Protein AF-A0A3D2Z586-F1 (afdb_monomer)

pLDDT: mean 72.28, std 17.11, range [37.91, 91.19]

Solvent-accessible surface area (backbone atoms only — not comparable to full-atom values): 7745 Å² total; per-residue (Å²): 138,83,87,84,84,78,67,62,71,61,54,62,59,54,67,67,61,68,73,44,96,87,35,101,68,76,70,91,69,90,75,89,80,67,79,43,78,39,38,32,12,37,33,90,89,27,78,46,65,44,64,88,93,50,53,55,66,38,28,41,36,36,36,52,99,88,49,34,36,38,39,62,40,93,93,53,76,69,49,48,82,87,60,92,58,86,67,33,73,48,36,32,52,81,40,96,89,41,43,40,46,37,32,46,92,90,49,64,51,64,49,75,66,72,93,80,75,85,83,79,132

Mean predicted aligned error: 12.38 Å

Nearest PDB structures (foldseek):
  4d9v-assembly1_A  TM=7.344E-01  e=1.666E-03  Yersinia pseudotuberculosis
  2g1l-assembly1_A  TM=6.270E-01  e=1.117E-02  Homo sapiens
  2kkl-assembly1_A  TM=6.403E-01  e=5.005E-02  Mycobacterium tuberculosis variant bovis
  5w7x-assembly2_A  TM=5.881E-01  e=2.824E-01  Homo sapiens
  5e50-assembly2_B  TM=5.680E-01  e=7.104E-01  Homo sapiens

Sequence (121 aa):
MPPPNRTLAWQAKRNRSLSDPEGWLALAGLFPLPAGEHVLGSAVDCDIRFPAGTPERLGSLTAAAEALHFVPIAGVHVEVEDSSGMPILLRSDAADDGPTRLRVGSLFWWVIEAVGHRPGS

Secondary structure (DSSP, 8-state):
-PPP-SSHHHHHHHTTSS--TTSS----------SEEEEEESSTT-SEEPPBTB-S--EEEEE-SS-EEEEEPTT---EESS--SSSEEEPBTTSTT----EEETTEEE-B---S------

Structure (mmCIF, N/CA/C/O backbone):
data_AF-A0A3D2Z586-F1
#
_entry.id   AF-A0A3D2Z586-F1
#
loop_
_atom_site.group_PDB
_atom_site.id
_atom_site.type_symbol
_atom_site.label_atom_id
_atom_site.label_alt_id
_atom_site.label_comp_id
_atom_site.label_asym_id
_atom_site.label_entity_id
_atom_site.label_seq_id
_atom_site.pdbx_PDB_ins_code
_atom_site.Cartn_x
_atom_site.Cartn_y
_atom_site.Cartn_z
_atom_site.occupancy
_atom_site.B_iso_or_equiv
_atom_site.auth_seq_id
_atom_site.auth_comp_id
_atom_site.auth_asym_id
_atom_site.auth_atom_id
_atom_site.pdbx_PDB_model_num
ATOM 1 N N . MET A 1 1 ? 33.669 -10.688 43.103 1.00 47.34 1 MET A N 1
ATOM 2 C CA . MET A 1 1 ? 32.887 -9.472 42.797 1.00 47.34 1 MET A CA 1
ATOM 3 C C . MET A 1 1 ? 33.128 -9.103 41.332 1.00 47.34 1 MET A C 1
ATOM 5 O O . MET A 1 1 ? 34.247 -8.705 41.032 1.00 47.34 1 MET A O 1
ATOM 9 N N . PRO A 1 2 ? 32.182 -9.307 40.400 1.00 48.12 2 PRO A N 1
ATOM 10 C CA . PRO A 1 2 ? 32.268 -8.720 39.060 1.00 48.12 2 PRO A CA 1
ATOM 11 C C . PRO A 1 2 ? 31.694 -7.278 39.049 1.00 48.12 2 PRO A C 1
ATOM 13 O O . PRO A 1 2 ? 30.836 -6.977 39.881 1.00 48.12 2 PRO A O 1
ATOM 16 N N . PRO A 1 3 ? 32.180 -6.370 38.173 1.00 50.00 3 PRO A N 1
ATOM 17 C CA . PRO A 1 3 ? 31.852 -4.936 38.197 1.00 50.00 3 PRO A CA 1
ATOM 18 C C . PRO A 1 3 ? 30.493 -4.600 37.536 1.00 50.00 3 PRO A C 1
ATOM 20 O O . PRO A 1 3 ? 29.996 -5.392 36.732 1.00 50.00 3 PRO A O 1
ATOM 23 N N . PRO A 1 4 ? 29.888 -3.426 37.837 1.00 54.09 4 PRO A N 1
ATOM 24 C CA . PRO A 1 4 ? 28.499 -3.119 37.496 1.00 54.09 4 PRO A CA 1
ATOM 25 C C . PRO A 1 4 ? 28.312 -2.373 36.155 1.00 54.09 4 PRO A C 1
ATOM 27 O O . PRO A 1 4 ? 29.088 -1.500 35.778 1.00 54.09 4 PRO A O 1
ATOM 30 N N . ASN A 1 5 ? 27.185 -2.669 35.498 1.00 56.94 5 ASN A N 1
ATOM 31 C CA . ASN A 1 5 ? 26.310 -1.712 34.800 1.00 56.94 5 ASN A CA 1
ATOM 32 C C . ASN A 1 5 ? 26.831 -0.924 33.575 1.00 56.94 5 ASN A C 1
ATOM 34 O O . ASN A 1 5 ? 26.700 0.297 33.528 1.00 56.94 5 ASN A O 1
ATOM 38 N N . ARG A 1 6 ? 27.269 -1.598 32.498 1.00 51.12 6 ARG A N 1
ATOM 39 C CA . ARG A 1 6 ? 27.348 -0.974 31.148 1.00 51.12 6 ARG A CA 1
ATOM 40 C C . ARG A 1 6 ? 26.053 -1.068 30.327 1.00 51.12 6 ARG A C 1
ATOM 42 O O . ARG A 1 6 ? 25.923 -0.405 29.303 1.00 51.12 6 ARG A O 1
ATOM 49 N N . THR A 1 7 ? 25.089 -1.872 30.765 1.00 54.56 7 THR A N 1
ATOM 50 C CA . THR A 1 7 ? 23.995 -2.334 29.894 1.00 54.56 7 THR A CA 1
ATOM 51 C C . THR A 1 7 ? 22.806 -1.366 29.801 1.00 54.56 7 THR A C 1
ATOM 53 O O . THR A 1 7 ? 22.080 -1.387 28.812 1.00 54.56 7 THR A O 1
ATOM 56 N N . LEU A 1 8 ? 22.613 -0.470 30.776 1.00 54.16 8 LEU A N 1
ATOM 57 C CA . LEU A 1 8 ? 21.392 0.352 30.856 1.00 54.16 8 LEU A CA 1
ATOM 58 C C . LEU A 1 8 ? 21.423 1.613 29.972 1.00 54.16 8 LEU A C 1
ATOM 60 O O . LEU A 1 8 ? 20.396 2.007 29.423 1.00 54.16 8 LEU A O 1
ATOM 64 N N . ALA A 1 9 ? 22.593 2.226 29.760 1.00 49.88 9 ALA A N 1
ATOM 65 C CA . ALA A 1 9 ? 22.698 3.451 28.956 1.00 49.88 9 ALA A CA 1
ATOM 66 C C . ALA A 1 9 ? 22.435 3.215 27.454 1.00 49.88 9 ALA A C 1
ATOM 68 O O . ALA A 1 9 ? 21.964 4.107 26.748 1.00 49.88 9 ALA A O 1
ATOM 69 N N . TRP A 1 10 ? 22.693 2.001 26.961 1.00 50.84 10 TRP A N 1
ATOM 70 C CA . TRP A 1 10 ? 22.415 1.626 25.574 1.00 50.84 10 TRP A CA 1
ATOM 71 C C . TRP A 1 10 ? 20.929 1.313 25.333 1.00 50.84 10 TRP A C 1
ATOM 73 O O . TRP A 1 10 ? 20.399 1.622 24.266 1.00 50.84 10 TRP A O 1
ATOM 83 N N . GLN A 1 11 ? 20.229 0.788 26.346 1.00 49.25 11 GLN A N 1
ATOM 84 C CA . GLN A 1 11 ? 18.787 0.527 26.271 1.00 49.25 11 GLN A CA 1
ATOM 85 C C . GLN A 1 11 ? 17.971 1.829 26.218 1.00 49.25 11 GLN A C 1
ATOM 87 O O . GLN A 1 11 ? 17.055 1.947 25.406 1.00 49.25 11 GLN A O 1
ATOM 92 N N . ALA A 1 12 ? 18.347 2.849 26.999 1.00 49.88 12 ALA A N 1
ATOM 93 C CA . ALA A 1 12 ? 17.632 4.128 27.020 1.00 49.88 12 ALA A CA 1
ATOM 94 C C . ALA A 1 12 ? 17.760 4.932 25.709 1.00 49.88 12 ALA A C 1
ATOM 96 O O . ALA A 1 12 ? 16.838 5.655 25.336 1.00 49.88 12 ALA A O 1
ATOM 97 N N . LYS A 1 13 ? 18.877 4.795 24.977 1.00 47.66 13 LYS A N 1
ATOM 98 C CA . LYS A 1 13 ? 19.101 5.532 23.721 1.00 47.66 13 LYS A CA 1
ATOM 99 C C . LYS A 1 13 ? 18.370 4.909 22.525 1.00 47.66 13 LYS A C 1
ATOM 101 O O . LYS A 1 13 ? 17.949 5.641 21.636 1.00 47.66 13 LYS A O 1
ATOM 106 N N . ARG A 1 14 ? 18.156 3.587 22.523 1.00 50.53 14 ARG A N 1
ATOM 107 C CA . ARG A 1 14 ? 17.342 2.919 21.492 1.00 50.53 14 ARG A CA 1
ATOM 108 C C . ARG A 1 14 ? 15.869 3.314 21.565 1.00 50.53 14 ARG A C 1
ATOM 110 O O . ARG A 1 14 ? 15.280 3.588 20.528 1.00 50.53 14 ARG A O 1
ATOM 117 N N . ASN A 1 15 ? 15.306 3.427 22.768 1.00 43.47 15 ASN A N 1
ATOM 118 C CA . ASN A 1 15 ? 13.877 3.719 22.942 1.00 43.47 15 ASN A CA 1
ATOM 119 C C . ASN A 1 15 ? 13.432 5.107 22.458 1.00 43.47 15 ASN A C 1
ATOM 121 O O . ASN A 1 15 ? 12.237 5.319 22.307 1.00 43.47 15 ASN A O 1
ATOM 125 N N . ARG A 1 16 ? 14.351 6.045 22.188 1.00 40.53 16 ARG A N 1
ATOM 126 C CA . ARG A 1 16 ? 13.992 7.390 21.701 1.00 40.53 16 ARG A CA 1
ATOM 127 C C . ARG A 1 16 ? 14.024 7.536 20.176 1.00 40.53 16 ARG A C 1
ATOM 129 O O . ARG A 1 16 ? 13.464 8.493 19.666 1.00 40.53 16 ARG A O 1
ATOM 136 N N . SER A 1 17 ? 14.629 6.590 19.454 1.00 41.81 17 SER A N 1
ATOM 137 C CA . SER A 1 17 ? 14.634 6.576 17.978 1.00 41.81 17 SER A CA 1
ATOM 138 C C . SER A 1 17 ? 13.448 5.803 17.379 1.00 41.81 17 SER A C 1
ATOM 140 O O . SER A 1 17 ? 13.307 5.735 16.167 1.00 41.81 17 SER A O 1
ATOM 142 N N . LEU A 1 18 ? 12.627 5.199 18.244 1.00 46.00 18 LEU A N 1
ATOM 143 C CA . LEU A 1 18 ? 11.482 4.334 17.938 1.00 46.00 18 LEU A CA 1
ATOM 144 C C . LEU A 1 18 ? 10.151 5.098 17.799 1.00 46.00 18 LEU A C 1
ATOM 146 O O . LEU A 1 18 ? 9.118 4.481 17.568 1.00 46.00 18 LEU A O 1
ATOM 150 N N . SER A 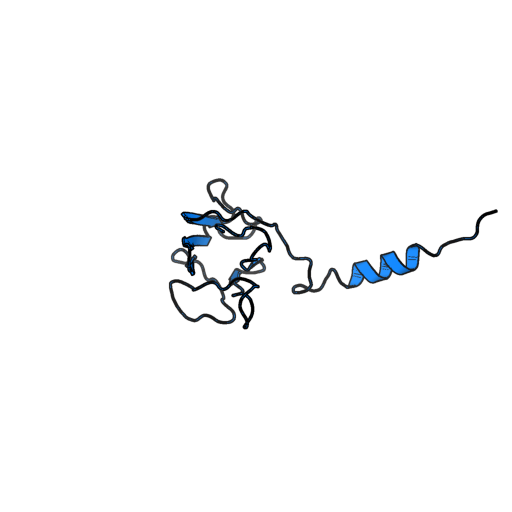1 19 ? 10.157 6.416 18.007 1.00 43.09 19 SER A N 1
ATOM 151 C CA . SER A 1 19 ? 8.952 7.261 18.005 1.00 43.09 19 SER A CA 1
ATOM 152 C C . SER A 1 19 ? 8.930 8.260 16.855 1.00 43.09 19 SER A C 1
ATOM 154 O O . SER A 1 19 ? 8.130 9.190 16.883 1.00 43.09 19 SER A O 1
ATOM 156 N N . ASP A 1 20 ? 9.813 8.087 15.874 1.00 42.09 20 ASP A N 1
ATOM 157 C CA . ASP A 1 20 ? 9.736 8.846 14.639 1.00 42.09 20 ASP A CA 1
ATOM 158 C C . ASP A 1 20 ? 8.680 8.167 13.751 1.00 42.09 20 ASP A C 1
ATOM 160 O O . ASP A 1 20 ? 8.871 7.001 13.389 1.00 42.09 20 ASP A O 1
ATOM 164 N N . PRO A 1 21 ? 7.545 8.820 13.442 1.00 46.06 21 PRO A N 1
ATOM 165 C CA . PRO A 1 21 ? 6.513 8.246 12.582 1.00 46.06 21 PRO A CA 1
ATOM 166 C C . PRO A 1 21 ? 7.014 7.954 11.158 1.00 46.06 21 PRO A C 1
ATOM 168 O O . PRO A 1 21 ? 6.294 7.310 10.413 1.00 46.06 21 PRO A O 1
ATOM 171 N N . GLU A 1 22 ? 8.242 8.347 10.801 1.00 46.78 22 GLU A N 1
ATOM 172 C CA . GLU A 1 22 ? 8.931 7.991 9.550 1.00 46.78 22 GLU A CA 1
ATOM 173 C C . GLU A 1 22 ? 10.255 7.213 9.758 1.00 46.78 22 GLU A C 1
ATOM 175 O O . GLU A 1 22 ? 11.005 6.984 8.811 1.00 46.78 22 GLU A O 1
ATOM 180 N N . GLY A 1 23 ? 10.587 6.770 10.978 1.00 41.66 23 GLY A N 1
ATOM 181 C CA . GLY A 1 23 ? 11.871 6.112 11.269 1.00 41.66 23 GLY A CA 1
ATOM 182 C C . GLY A 1 23 ? 11.770 4.595 11.439 1.00 41.66 23 GLY A C 1
ATOM 183 O O 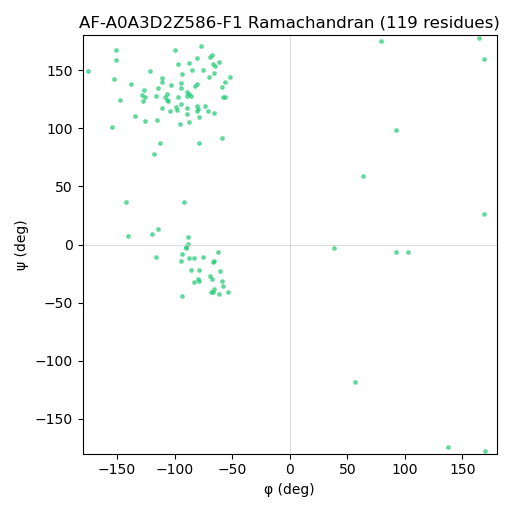. GLY A 1 23 ? 11.175 4.159 12.412 1.00 41.66 23 GLY A O 1
ATOM 184 N N . TRP A 1 24 ? 12.387 3.811 10.536 1.00 45.38 24 TRP A N 1
ATOM 185 C CA . TRP A 1 24 ? 12.756 2.361 10.542 1.00 45.38 24 TRP A CA 1
ATOM 186 C C . TRP A 1 24 ? 11.811 1.293 11.164 1.00 45.38 24 TRP A C 1
ATOM 188 O O . TRP A 1 24 ? 12.122 0.107 11.103 1.00 45.38 24 TRP A O 1
ATOM 198 N N . LEU A 1 25 ? 10.677 1.656 11.768 1.00 43.16 25 LEU A N 1
ATOM 199 C CA . LEU A 1 25 ? 9.940 0.829 12.733 1.00 43.16 25 LEU A CA 1
ATOM 200 C C . LEU A 1 25 ? 8.419 0.870 12.603 1.00 43.16 25 LEU A C 1
ATOM 202 O O . LEU A 1 25 ? 7.725 0.234 13.390 1.00 43.16 25 LEU A O 1
ATOM 206 N N . ALA A 1 26 ? 7.896 1.507 11.564 1.00 48.03 26 ALA A N 1
ATOM 207 C CA . ALA A 1 26 ? 6.507 1.320 11.159 1.00 48.03 26 ALA A CA 1
ATOM 208 C C . ALA A 1 26 ? 6.372 0.207 10.105 1.00 48.03 26 ALA A C 1
ATOM 210 O O . ALA A 1 26 ? 5.574 0.295 9.178 1.00 48.03 26 ALA A O 1
ATOM 211 N N . LEU A 1 27 ? 7.172 -0.855 10.221 1.00 52.94 27 LEU A N 1
ATOM 212 C CA . LEU A 1 27 ? 6.975 -2.059 9.425 1.00 52.94 27 LEU A CA 1
ATOM 213 C C . LEU A 1 27 ? 5.823 -2.848 10.065 1.00 52.94 27 LEU A C 1
ATOM 215 O O . LEU A 1 27 ? 6.044 -3.688 10.934 1.00 52.94 27 LEU A O 1
ATOM 219 N N . ALA A 1 28 ? 4.581 -2.548 9.674 1.00 53.00 28 ALA A N 1
ATOM 220 C CA . ALA A 1 28 ? 3.408 -3.288 10.153 1.00 53.00 28 ALA A CA 1
ATOM 221 C C . ALA A 1 28 ? 3.473 -4.788 9.780 1.00 53.00 28 ALA A C 1
ATOM 223 O O . ALA A 1 28 ? 2.873 -5.623 10.453 1.00 53.00 28 ALA A O 1
ATOM 224 N N . GLY A 1 29 ? 4.243 -5.129 8.741 1.00 56.94 29 GLY A N 1
ATOM 225 C CA . GLY A 1 29 ? 4.576 -6.491 8.335 1.00 56.94 29 GLY A CA 1
ATOM 226 C C . GLY A 1 29 ? 5.246 -6.516 6.960 1.00 56.94 29 GLY A C 1
ATOM 227 O O . GLY A 1 29 ? 5.115 -5.568 6.189 1.00 56.94 29 GLY A O 1
ATOM 228 N N . LEU A 1 30 ? 5.963 -7.600 6.653 1.00 67.94 30 LEU A N 1
ATOM 229 C CA . LEU A 1 30 ? 6.366 -7.944 5.286 1.00 67.94 30 LEU A CA 1
ATOM 230 C C . LEU A 1 30 ? 5.387 -8.991 4.772 1.00 67.94 30 LEU A C 1
ATOM 232 O O . LEU A 1 30 ? 5.289 -10.078 5.342 1.00 67.94 30 LEU A O 1
ATOM 236 N N . PHE A 1 31 ? 4.670 -8.658 3.707 1.00 67.62 31 PHE A N 1
ATOM 237 C CA . PHE A 1 31 ? 3.723 -9.564 3.074 1.00 67.62 31 PHE A CA 1
ATOM 238 C C . PHE A 1 31 ? 4.336 -10.067 1.766 1.00 67.62 31 PHE A C 1
ATOM 240 O O . PHE A 1 31 ? 4.716 -9.240 0.934 1.00 67.62 31 PHE A O 1
ATOM 247 N N . PRO A 1 32 ? 4.478 -11.392 1.573 1.00 70.06 32 PRO A N 1
ATOM 248 C CA . PRO A 1 32 ? 4.889 -11.936 0.289 1.00 70.06 32 PRO A CA 1
ATOM 249 C C . PRO A 1 32 ? 3.897 -11.490 -0.784 1.00 70.06 32 PRO A C 1
ATOM 251 O O . PRO A 1 32 ? 2.696 -11.702 -0.633 1.00 70.06 32 PRO A O 1
ATOM 254 N N . LEU A 1 33 ? 4.404 -10.889 -1.856 1.00 76.69 33 LEU A N 1
ATOM 255 C CA . LEU A 1 33 ? 3.592 -10.392 -2.959 1.00 76.69 33 LEU A CA 1
ATOM 256 C C . LEU A 1 33 ? 3.879 -11.230 -4.212 1.00 76.69 33 LEU A C 1
ATOM 258 O O . LEU A 1 33 ? 4.792 -10.897 -4.970 1.00 76.69 33 LEU A O 1
ATOM 262 N N . PRO A 1 34 ? 3.178 -12.360 -4.422 1.00 78.88 34 PRO A N 1
ATOM 263 C CA . PRO A 1 34 ? 3.321 -13.123 -5.654 1.00 78.88 34 PRO A CA 1
ATOM 264 C C . PRO A 1 34 ? 2.717 -12.348 -6.833 1.00 78.88 34 PRO A C 1
ATOM 266 O O . PRO A 1 34 ? 1.901 -11.445 -6.646 1.00 78.88 34 PRO A O 1
ATOM 269 N N . ALA A 1 35 ? 3.086 -12.715 -8.060 1.00 82.12 35 ALA A N 1
ATOM 270 C CA . ALA A 1 35 ? 2.470 -12.133 -9.249 1.00 82.12 35 ALA A CA 1
ATOM 271 C C . ALA A 1 35 ? 0.951 -12.388 -9.255 1.00 82.12 35 ALA A C 1
ATOM 273 O O . ALA A 1 35 ? 0.507 -13.501 -8.965 1.00 82.12 35 ALA A O 1
ATOM 274 N N . GLY A 1 36 ? 0.168 -1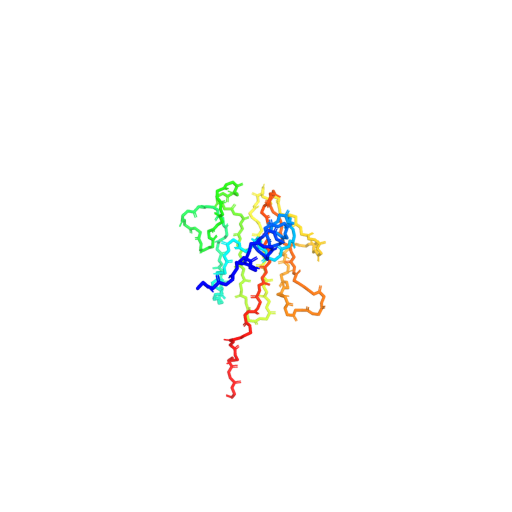1.363 -9.589 1.00 87.12 36 GLY A N 1
ATOM 275 C CA . GLY A 1 36 ? -1.293 -11.417 -9.572 1.00 87.12 36 GLY A CA 1
ATOM 276 C C . GLY A 1 36 ? -1.940 -10.166 -8.985 1.00 87.12 36 GLY A C 1
ATOM 277 O O . GLY A 1 36 ? -1.273 -9.175 -8.692 1.00 87.12 36 GLY A O 1
ATOM 278 N N . GLU A 1 37 ? -3.259 -10.220 -8.841 1.00 89.94 37 GLU A N 1
ATOM 279 C CA . GLU A 1 37 ? -4.054 -9.185 -8.182 1.00 89.94 37 GLU A CA 1
ATOM 280 C C . GLU A 1 37 ? -4.260 -9.543 -6.707 1.00 89.94 37 GLU A C 1
ATOM 282 O O . GLU A 1 37 ? -4.583 -10.684 -6.386 1.00 89.94 37 GLU A O 1
ATOM 287 N N . HIS A 1 38 ? -4.075 -8.558 -5.829 1.00 89.38 38 HIS A N 1
ATOM 288 C CA . HIS A 1 38 ? -4.179 -8.682 -4.377 1.00 89.38 38 HIS A CA 1
ATOM 289 C C . HIS A 1 38 ? -5.104 -7.614 -3.827 1.00 89.38 38 HIS A C 1
ATOM 291 O O . HI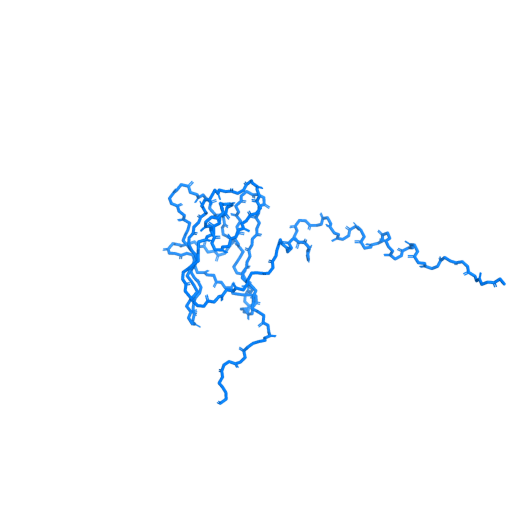S A 1 38 ? -4.914 -6.424 -4.087 1.00 89.38 38 HIS A O 1
ATOM 297 N N . VAL A 1 39 ? -6.079 -8.010 -3.021 1.00 90.81 39 VAL A N 1
ATOM 298 C CA . 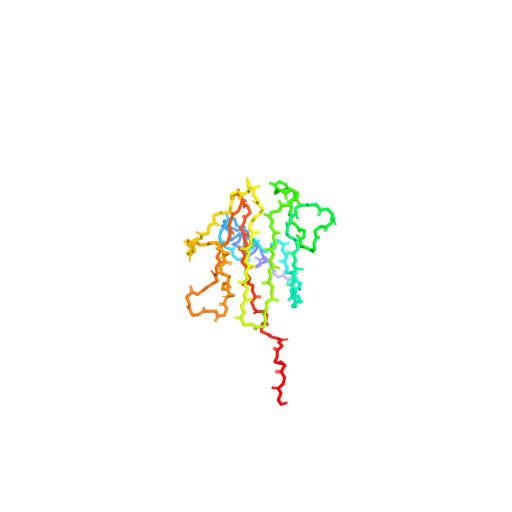VAL A 1 39 ? -6.976 -7.076 -2.345 1.00 90.81 39 VAL A CA 1
ATOM 299 C C . VAL A 1 39 ? -6.343 -6.607 -1.037 1.00 90.81 39 VAL A C 1
ATOM 301 O O . VAL A 1 39 ? -5.939 -7.403 -0.189 1.00 90.81 39 VAL A O 1
ATOM 304 N N . LEU A 1 40 ? -6.291 -5.288 -0.864 1.00 89.81 40 LEU A N 1
ATOM 305 C CA . LEU A 1 40 ? -5.791 -4.612 0.330 1.00 89.81 40 LEU A CA 1
ATOM 306 C C . LEU A 1 40 ? -6.965 -4.108 1.171 1.00 89.81 40 LEU A C 1
ATOM 308 O O . LEU A 1 40 ? -7.901 -3.515 0.628 1.00 89.81 40 LEU A O 1
ATOM 312 N N . GLY A 1 41 ? -6.900 -4.265 2.492 1.00 88.62 41 GLY A N 1
ATOM 313 C CA . GLY A 1 41 ? -7.912 -3.724 3.405 1.00 88.62 41 GLY A CA 1
ATOM 314 C C . GLY A 1 41 ? -7.861 -4.332 4.803 1.00 88.62 41 GLY A C 1
ATOM 315 O O . GLY A 1 41 ? -7.042 -5.204 5.075 1.00 88.62 41 GLY A O 1
ATOM 316 N N . SER A 1 42 ? -8.711 -3.866 5.719 1.00 87.19 42 SER A N 1
ATOM 317 C CA . SER A 1 42 ? -8.784 -4.413 7.087 1.00 87.19 42 SER A CA 1
ATOM 318 C C . SER A 1 42 ? -9.654 -5.670 7.219 1.00 87.19 42 SER A C 1
ATOM 320 O O . SER A 1 42 ? -9.609 -6.345 8.257 1.00 87.19 42 SER A O 1
ATOM 322 N N . ALA A 1 43 ? -10.428 -6.009 6.183 1.00 87.44 43 ALA A N 1
ATOM 323 C CA . ALA A 1 43 ? -11.322 -7.156 6.203 1.00 87.44 43 ALA A CA 1
ATOM 324 C C . ALA A 1 43 ? -10.566 -8.498 6.252 1.00 87.44 43 ALA A C 1
ATOM 326 O O . ALA A 1 43 ? -9.354 -8.590 6.046 1.00 87.44 43 ALA A O 1
ATOM 327 N N . VAL A 1 44 ? -11.280 -9.565 6.615 1.00 85.50 44 VAL A N 1
ATOM 328 C CA . VAL A 1 44 ? -10.706 -10.919 6.729 1.00 85.50 44 VAL A CA 1
ATOM 329 C C . VAL A 1 44 ? -10.542 -11.605 5.371 1.00 85.50 44 VAL A C 1
ATOM 331 O O . VAL A 1 44 ? -9.729 -12.515 5.252 1.00 85.50 44 VAL A O 1
ATOM 334 N N . ASP A 1 45 ? -11.296 -11.161 4.366 1.00 87.38 45 ASP A N 1
ATOM 335 C CA . ASP A 1 45 ? -11.283 -11.658 2.989 1.00 87.38 45 ASP A CA 1
ATOM 336 C C . ASP A 1 45 ? -10.249 -10.949 2.097 1.00 87.38 45 ASP A C 1
ATOM 338 O O . ASP A 1 45 ? -10.149 -11.275 0.918 1.00 87.38 45 ASP A O 1
ATOM 342 N N . CYS A 1 46 ? -9.480 -9.994 2.632 1.00 86.81 46 CYS A N 1
ATOM 343 C CA . CYS A 1 46 ? -8.384 -9.350 1.909 1.00 86.81 46 CYS A CA 1
ATOM 344 C C . CYS A 1 46 ? -7.122 -10.222 1.911 1.00 86.81 46 CYS A C 1
ATOM 346 O O . CYS A 1 46 ? -6.733 -10.745 2.958 1.00 86.81 46 CYS A O 1
ATOM 348 N N . ASP A 1 47 ? -6.438 -10.299 0.766 1.00 86.75 47 ASP A N 1
ATOM 349 C CA . ASP A 1 47 ? -5.150 -10.991 0.628 1.00 86.75 47 ASP A CA 1
ATOM 350 C C . ASP A 1 47 ? -4.080 -10.356 1.522 1.00 86.75 47 ASP A C 1
ATOM 352 O O . ASP A 1 47 ? -3.320 -11.043 2.209 1.00 86.75 47 ASP A O 1
ATOM 356 N N . ILE A 1 48 ? -4.057 -9.020 1.561 1.00 85.31 48 ILE A N 1
ATOM 357 C CA . ILE A 1 48 ? -3.154 -8.244 2.407 1.00 85.31 48 ILE A CA 1
ATOM 358 C C . ILE A 1 48 ? -3.989 -7.475 3.426 1.00 85.31 48 ILE A C 1
ATOM 360 O O . ILE A 1 48 ? -4.661 -6.486 3.117 1.00 85.31 48 ILE A O 1
ATOM 364 N N . ARG A 1 49 ? -3.923 -7.953 4.671 1.00 85.56 49 ARG A N 1
ATOM 365 C CA . ARG A 1 49 ? -4.714 -7.433 5.785 1.00 85.56 49 ARG A CA 1
ATOM 366 C C . ARG A 1 49 ? -4.003 -6.294 6.501 1.00 85.56 49 ARG A C 1
ATOM 368 O O . ARG A 1 49 ? -2.952 -6.482 7.112 1.00 85.56 49 ARG A O 1
ATOM 375 N N . PHE A 1 50 ? -4.615 -5.122 6.469 1.00 84.12 50 PHE A N 1
ATOM 376 C CA . PHE A 1 50 ? -4.164 -3.931 7.175 1.00 84.12 50 PHE A CA 1
ATOM 377 C C . PHE A 1 50 ? -4.723 -3.867 8.604 1.00 84.12 50 PHE A C 1
ATOM 379 O O . PHE A 1 50 ? -5.744 -4.492 8.912 1.00 84.12 50 PHE A O 1
ATOM 386 N N . PRO A 1 51 ? -4.049 -3.139 9.517 1.00 80.44 51 PRO A N 1
ATOM 387 C CA . PRO A 1 51 ? -4.514 -2.989 10.889 1.00 80.44 51 PRO A CA 1
ATOM 388 C C . PRO A 1 51 ? -5.889 -2.311 10.964 1.00 80.44 51 PRO A C 1
ATOM 390 O O . PRO A 1 51 ? -6.311 -1.571 10.066 1.00 80.44 51 PRO A O 1
ATOM 393 N N . ALA A 1 52 ? -6.579 -2.557 12.080 1.00 74.88 52 ALA A N 1
ATOM 394 C CA . ALA A 1 52 ? -7.863 -1.936 12.380 1.00 74.88 52 ALA A CA 1
ATOM 395 C C . ALA A 1 52 ? -7.753 -0.400 12.341 1.00 74.88 52 ALA A C 1
ATOM 397 O O . ALA A 1 52 ? -6.767 0.169 12.807 1.00 74.88 52 ALA A O 1
ATOM 398 N N . GLY A 1 53 ? -8.768 0.263 11.781 1.00 76.12 53 GLY A N 1
ATOM 399 C CA . GLY A 1 53 ? -8.759 1.710 11.522 1.00 76.12 53 GLY A CA 1
ATOM 400 C C . GLY A 1 53 ? -8.510 2.085 10.057 1.00 76.12 53 GLY A C 1
ATOM 401 O O . GLY A 1 53 ? -8.649 3.252 9.702 1.00 76.12 53 GLY A O 1
ATOM 402 N N . THR A 1 54 ? -8.208 1.108 9.197 1.00 81.88 54 THR A N 1
ATOM 403 C CA . THR A 1 54 ? -8.233 1.267 7.735 1.00 81.88 54 THR A CA 1
ATOM 404 C C . THR A 1 54 ? -9.548 0.755 7.134 1.00 81.88 54 THR A C 1
ATOM 406 O O . THR A 1 54 ? -10.198 -0.096 7.753 1.00 81.88 54 THR A O 1
ATOM 409 N N . PRO A 1 55 ? -9.968 1.253 5.953 1.00 84.94 55 PRO A N 1
ATOM 410 C CA . PRO A 1 55 ? -11.159 0.758 5.266 1.00 84.94 55 PRO A CA 1
ATOM 411 C C . PRO A 1 55 ? -11.148 -0.767 5.106 1.00 84.94 55 PRO A C 1
ATOM 413 O O . PRO A 1 55 ? -10.094 -1.357 4.864 1.00 84.94 55 PRO A O 1
ATOM 416 N N . GLU A 1 56 ? -12.323 -1.394 5.214 1.00 87.44 56 GLU A N 1
ATOM 417 C CA . GLU A 1 56 ? -12.482 -2.849 5.045 1.00 87.44 56 GLU A CA 1
ATOM 418 C C . GLU A 1 56 ? -11.893 -3.323 3.719 1.00 87.44 56 GLU A C 1
ATOM 420 O O . GLU A 1 56 ? -11.186 -4.323 3.684 1.00 87.44 56 GLU A O 1
ATOM 425 N N . ARG A 1 57 ? -12.115 -2.541 2.658 1.00 89.75 57 ARG A N 1
ATOM 426 C CA . ARG A 1 57 ? -11.436 -2.665 1.372 1.00 89.75 57 ARG A CA 1
ATOM 427 C C . ARG A 1 57 ? -10.856 -1.317 0.994 1.00 89.75 57 ARG A C 1
ATOM 429 O O . ARG A 1 57 ? -11.569 -0.322 0.923 1.00 89.75 57 ARG A O 1
ATOM 436 N N . LEU A 1 58 ? -9.556 -1.296 0.768 1.00 89.56 58 LEU A N 1
ATOM 437 C CA . LEU A 1 58 ? -8.802 -0.118 0.379 1.00 89.56 58 LEU A CA 1
ATOM 438 C C . LEU A 1 58 ? -8.677 -0.030 -1.144 1.00 89.56 58 LEU A C 1
ATOM 440 O O . LEU A 1 58 ? -8.874 1.037 -1.721 1.00 89.56 58 LEU A O 1
ATOM 444 N N . GLY A 1 59 ? -8.370 -1.150 -1.795 1.00 90.25 59 GLY A N 1
ATOM 445 C CA . GLY A 1 59 ? -8.102 -1.205 -3.228 1.00 90.25 59 GLY A CA 1
ATOM 446 C C . GLY A 1 59 ? -7.536 -2.546 -3.663 1.00 90.25 59 GLY A C 1
ATOM 447 O O . GLY A 1 59 ? -7.368 -3.447 -2.838 1.00 90.25 59 GLY A O 1
ATOM 448 N N . SER A 1 60 ? -7.215 -2.653 -4.948 1.00 91.19 60 SER A N 1
ATOM 449 C CA . SER A 1 60 ? -6.475 -3.785 -5.495 1.00 91.19 60 SER A CA 1
ATOM 450 C C . SER A 1 60 ? -5.068 -3.380 -5.926 1.00 91.19 60 SER A C 1
ATOM 452 O O . SER A 1 60 ? -4.829 -2.294 -6.456 1.00 91.19 60 SER A O 1
ATOM 454 N N . LEU A 1 61 ? -4.116 -4.260 -5.644 1.00 90.31 61 LEU A N 1
ATOM 455 C CA . LEU A 1 61 ? -2.720 -4.170 -6.035 1.00 90.31 61 LEU A CA 1
ATOM 456 C C . LEU A 1 61 ? -2.446 -5.256 -7.066 1.00 90.31 61 LEU A C 1
ATOM 458 O O . LEU A 1 61 ? -2.538 -6.440 -6.767 1.00 90.31 61 LEU A O 1
ATOM 462 N N . THR A 1 62 ? -2.084 -4.856 -8.274 1.00 89.75 62 THR A N 1
ATOM 463 C CA . THR A 1 62 ? -1.644 -5.776 -9.318 1.00 89.75 62 THR A CA 1
ATOM 464 C C . THR A 1 62 ? -0.125 -5.807 -9.352 1.00 89.75 62 THR A C 1
ATOM 466 O O . THR A 1 62 ? 0.511 -4.803 -9.673 1.00 89.75 62 THR A O 1
ATOM 469 N N . ALA A 1 63 ? 0.450 -6.965 -9.041 1.00 86.44 63 ALA A N 1
ATOM 470 C CA . ALA A 1 63 ? 1.863 -7.260 -9.213 1.00 86.44 63 ALA A CA 1
ATOM 471 C C . ALA A 1 63 ? 2.075 -7.983 -10.549 1.00 86.44 63 ALA A C 1
ATOM 473 O O . ALA A 1 63 ? 1.768 -9.170 -10.682 1.00 86.44 63 ALA A O 1
ATOM 474 N N . ALA A 1 64 ? 2.581 -7.258 -11.547 1.00 82.25 64 ALA A N 1
ATOM 475 C CA . ALA A 1 64 ? 3.043 -7.819 -12.812 1.00 82.25 64 ALA A CA 1
ATOM 476 C C . ALA A 1 64 ? 4.575 -7.955 -12.812 1.00 82.25 64 ALA A C 1
ATOM 478 O O . ALA A 1 64 ? 5.257 -7.397 -11.958 1.00 82.25 64 ALA A O 1
ATOM 479 N N . ALA A 1 65 ? 5.119 -8.687 -13.789 1.00 72.31 65 ALA A N 1
ATOM 480 C CA . ALA A 1 65 ? 6.559 -8.948 -13.885 1.00 72.31 65 ALA A CA 1
ATOM 481 C C . ALA A 1 65 ? 7.414 -7.671 -13.997 1.00 72.31 65 ALA A C 1
ATOM 483 O O . ALA A 1 65 ? 8.541 -7.653 -13.517 1.00 72.31 65 ALA A O 1
ATOM 484 N N . GLU A 1 66 ? 6.877 -6.618 -14.617 1.00 73.94 66 GLU A N 1
ATOM 485 C CA . GLU A 1 66 ? 7.606 -5.370 -14.888 1.00 73.94 66 GLU A CA 1
ATOM 486 C C . GLU A 1 66 ? 7.023 -4.153 -14.159 1.00 73.94 66 GLU A C 1
ATOM 488 O O . GLU A 1 66 ? 7.635 -3.088 -14.158 1.00 73.94 66 GLU A O 1
ATOM 493 N N . ALA A 1 67 ? 5.835 -4.273 -13.558 1.00 81.19 67 ALA A N 1
ATOM 494 C CA . ALA A 1 67 ? 5.147 -3.131 -12.968 1.00 81.19 67 ALA A CA 1
ATOM 495 C C . ALA A 1 67 ? 4.220 -3.531 -11.819 1.00 81.19 67 ALA A C 1
ATOM 497 O O . ALA A 1 67 ? 3.506 -4.535 -11.877 1.00 81.19 67 ALA A O 1
ATOM 498 N N . LEU A 1 68 ? 4.185 -2.678 -10.801 1.00 86.12 68 LEU A N 1
ATOM 499 C CA . LEU A 1 68 ? 3.243 -2.746 -9.694 1.00 86.12 68 LEU A CA 1
ATOM 500 C C . LEU A 1 68 ? 2.249 -1.597 -9.834 1.00 86.12 68 LEU A C 1
ATOM 502 O O . LEU A 1 68 ? 2.643 -0.440 -9.953 1.00 86.12 68 LEU A O 1
ATOM 506 N N . HIS A 1 69 ? 0.960 -1.911 -9.811 1.00 89.75 69 HIS A N 1
ATOM 507 C CA . HIS A 1 69 ? -0.102 -0.919 -9.939 1.00 89.75 69 HIS A CA 1
ATOM 508 C C . HIS A 1 69 ? -1.083 -1.046 -8.791 1.00 89.75 69 HIS A C 1
ATOM 510 O O . HIS A 1 69 ? -1.559 -2.140 -8.505 1.00 89.75 69 HIS A O 1
ATOM 516 N N . PHE A 1 70 ? -1.435 0.072 -8.175 1.00 89.81 70 PHE A N 1
ATOM 517 C CA . PHE A 1 70 ? -2.447 0.124 -7.137 1.00 89.81 70 PHE A CA 1
ATOM 518 C C . PHE A 1 70 ? -3.658 0.942 -7.587 1.00 89.81 70 PHE A C 1
ATOM 520 O O . PHE A 1 70 ? -3.528 2.037 -8.138 1.00 89.81 70 PHE A O 1
ATOM 527 N N . VAL A 1 71 ? -4.846 0.400 -7.336 1.00 90.94 71 VAL A N 1
ATOM 528 C CA . VAL A 1 71 ? -6.130 1.026 -7.643 1.00 90.94 71 VAL A CA 1
ATOM 529 C C . VAL A 1 71 ? -6.967 1.077 -6.366 1.00 90.94 71 VAL A C 1
ATOM 531 O O . VAL A 1 71 ? -7.477 0.041 -5.934 1.00 90.94 71 VAL A O 1
ATOM 534 N N . PRO A 1 72 ? -7.134 2.253 -5.737 1.00 90.00 72 PRO A N 1
ATOM 535 C CA . PRO A 1 72 ? -8.058 2.400 -4.623 1.00 90.00 72 PRO A CA 1
ATOM 536 C C . PRO A 1 72 ? -9.504 2.195 -5.087 1.00 90.00 72 PRO A C 1
ATOM 538 O O . PRO A 1 72 ? -9.867 2.549 -6.213 1.00 90.00 72 PRO A O 1
ATOM 541 N N . ILE A 1 73 ? -10.348 1.645 -4.211 1.00 89.44 73 ILE A N 1
ATOM 542 C CA . ILE A 1 73 ? -11.782 1.546 -4.500 1.00 89.44 73 ILE A CA 1
ATOM 543 C C . ILE A 1 73 ? -12.419 2.941 -4.547 1.00 89.44 73 ILE A C 1
ATOM 545 O O . ILE A 1 73 ? -11.952 3.888 -3.907 1.00 89.44 73 ILE A O 1
ATOM 549 N N . ALA A 1 74 ? -13.533 3.067 -5.269 1.00 84.38 74 ALA A N 1
ATOM 550 C CA . ALA A 1 74 ? -14.279 4.318 -5.319 1.00 84.38 74 ALA A CA 1
ATOM 551 C C . ALA A 1 74 ? -14.685 4.778 -3.905 1.00 84.38 74 ALA A C 1
ATOM 553 O O . ALA A 1 74 ? -15.294 4.025 -3.147 1.00 84.38 74 ALA A O 1
ATOM 554 N N . GLY A 1 75 ? -14.350 6.024 -3.562 1.00 82.06 75 GLY A N 1
ATOM 555 C CA . GLY A 1 75 ? -14.641 6.623 -2.255 1.00 82.06 75 GLY A CA 1
ATOM 556 C C . GLY A 1 75 ? -13.530 6.483 -1.209 1.00 82.06 75 GLY A C 1
ATOM 557 O O . GLY A 1 75 ? -13.630 7.111 -0.157 1.00 82.06 75 GLY A O 1
ATOM 558 N N . VAL A 1 76 ? -12.457 5.731 -1.485 1.00 84.50 76 VAL A N 1
ATOM 559 C CA . VAL A 1 76 ? -11.263 5.705 -0.628 1.00 84.50 76 VAL A CA 1
ATOM 560 C C . VAL A 1 76 ? -10.236 6.706 -1.146 1.00 84.50 76 VAL A C 1
ATOM 562 O O . VAL A 1 76 ? -9.765 6.617 -2.278 1.00 84.50 76 VAL A O 1
ATOM 565 N N . HIS A 1 77 ? -9.870 7.659 -0.291 1.00 83.56 77 HIS A N 1
ATOM 566 C CA . HIS A 1 77 ? -8.799 8.607 -0.570 1.00 83.56 77 HIS A CA 1
ATOM 567 C C . HIS A 1 77 ? -7.467 8.033 -0.090 1.00 83.56 77 HIS A C 1
ATOM 569 O O . HIS A 1 77 ? -7.245 7.885 1.113 1.00 83.56 77 HIS A O 1
ATOM 575 N N . VAL A 1 78 ? -6.593 7.718 -1.044 1.00 85.94 78 VAL A N 1
ATOM 576 C CA . VAL A 1 78 ? -5.196 7.368 -0.785 1.00 85.94 78 VAL A CA 1
ATOM 577 C C . VAL A 1 78 ? -4.334 8.537 -1.223 1.00 85.94 78 VAL A C 1
ATOM 579 O O . VAL A 1 78 ? -4.416 8.991 -2.363 1.00 85.94 78 VAL A O 1
ATOM 582 N N . GLU A 1 79 ? -3.531 9.039 -0.298 1.00 86.50 79 GLU A N 1
ATOM 583 C CA . GLU A 1 79 ? -2.522 10.039 -0.593 1.00 86.50 79 GLU A CA 1
ATOM 584 C C . GLU A 1 79 ? -1.278 9.351 -1.150 1.00 86.50 79 GLU A C 1
ATOM 586 O O . GLU A 1 79 ? -0.841 8.322 -0.629 1.00 86.50 79 GLU A O 1
ATOM 591 N N . VAL A 1 80 ? -0.709 9.927 -2.206 1.00 86.75 80 VAL A N 1
ATOM 592 C CA . VAL A 1 80 ? 0.511 9.429 -2.837 1.00 86.75 80 VAL A CA 1
ATOM 593 C C . VAL A 1 80 ? 1.508 10.569 -2.892 1.00 86.75 80 VAL A C 1
ATOM 595 O O . VAL A 1 80 ? 1.174 11.653 -3.365 1.00 86.75 80 VAL A O 1
ATOM 598 N N . GLU A 1 81 ? 2.712 10.330 -2.379 1.00 75.12 81 GLU A N 1
ATOM 599 C CA . GLU A 1 81 ? 3.730 11.377 -2.230 1.00 75.12 81 GLU A CA 1
ATOM 600 C C . GLU A 1 81 ? 4.218 11.902 -3.590 1.00 75.12 81 GLU A C 1
ATOM 602 O O . GLU A 1 81 ? 4.398 13.103 -3.763 1.00 75.12 81 GLU A O 1
ATOM 607 N N . ASP A 1 82 ? 4.368 11.007 -4.570 1.00 68.88 82 ASP A N 1
ATOM 608 C CA . ASP A 1 82 ? 5.014 11.308 -5.853 1.00 68.88 82 ASP A CA 1
ATOM 609 C C . ASP A 1 82 ? 4.332 10.604 -7.041 1.00 68.88 82 ASP A C 1
ATOM 611 O O . ASP A 1 82 ? 4.958 10.075 -7.963 1.00 68.88 82 ASP A O 1
ATOM 615 N N . SER A 1 83 ? 3.003 10.486 -7.006 1.00 67.88 83 SER A N 1
ATOM 616 C CA . SER A 1 83 ? 2.244 9.999 -8.164 1.00 67.88 83 SER A CA 1
ATOM 617 C C . SER A 1 83 ? 0.874 10.653 -8.244 1.00 67.88 83 SER A C 1
ATOM 619 O O . SER A 1 83 ? 0.069 10.577 -7.321 1.00 67.88 83 SER A O 1
ATOM 621 N N . SER A 1 84 ? 0.590 11.266 -9.389 1.00 61.22 84 SER A N 1
ATOM 622 C CA . SER A 1 84 ? -0.697 11.880 -9.707 1.00 61.22 84 SER A CA 1
ATOM 623 C C . SER A 1 84 ? -1.315 11.163 -10.912 1.00 61.22 84 SER A C 1
ATOM 625 O O . SER A 1 84 ? -1.247 11.617 -12.049 1.00 61.22 84 SER A O 1
ATOM 627 N N . GLY A 1 85 ? -1.891 9.982 -10.680 1.00 66.81 85 GLY A N 1
ATOM 628 C CA . GLY A 1 85 ? -2.502 9.185 -11.745 1.00 66.81 85 GLY A CA 1
ATOM 629 C C . GLY A 1 85 ? -3.194 7.928 -11.230 1.00 66.81 85 GLY A C 1
ATOM 630 O O . GLY A 1 85 ? -2.794 7.365 -10.216 1.00 66.81 85 GLY A O 1
ATOM 631 N N . MET A 1 86 ? -4.250 7.513 -11.932 1.00 75.69 86 MET A N 1
ATOM 632 C CA . MET A 1 86 ? -4.953 6.246 -11.717 1.00 75.69 86 MET A CA 1
ATOM 633 C C . MET A 1 86 ? -4.790 5.392 -12.987 1.00 75.69 86 MET A C 1
ATOM 635 O O . MET A 1 86 ? -5.111 5.897 -14.066 1.00 75.69 86 MET A O 1
ATOM 639 N N . PRO A 1 87 ? -4.333 4.129 -12.900 1.00 81.88 87 PRO A N 1
ATOM 640 C CA . PRO A 1 87 ? -3.833 3.454 -11.699 1.00 81.88 87 PRO A CA 1
ATOM 641 C C . PRO A 1 87 ? -2.542 4.095 -11.163 1.00 81.88 87 PRO A C 1
ATOM 643 O O . PRO A 1 87 ? -1.777 4.694 -11.917 1.00 81.88 87 PRO A O 1
ATOM 646 N N . ILE A 1 88 ? -2.297 3.955 -9.860 1.00 86.88 88 ILE A N 1
ATOM 647 C CA . ILE A 1 88 ? -1.090 4.474 -9.213 1.00 86.88 88 ILE A CA 1
ATOM 648 C C . ILE A 1 88 ? 0.052 3.493 -9.486 1.00 86.88 88 ILE A C 1
ATOM 650 O O . ILE A 1 88 ? 0.007 2.344 -9.048 1.00 86.88 88 ILE A O 1
ATOM 654 N N . LEU A 1 89 ? 1.076 3.945 -10.207 1.00 87.62 89 LEU A N 1
ATOM 655 C CA . LEU A 1 89 ? 2.299 3.182 -10.453 1.00 87.62 89 LEU A CA 1
ATOM 656 C C . LEU A 1 89 ? 3.161 3.143 -9.187 1.00 87.62 89 LEU A C 1
ATOM 658 O O . LEU A 1 89 ? 3.590 4.182 -8.683 1.00 87.62 89 LEU A O 1
ATOM 662 N N . LEU A 1 90 ? 3.416 1.941 -8.674 1.00 85.88 90 LEU A N 1
ATOM 663 C CA . LEU A 1 90 ? 4.230 1.743 -7.483 1.00 85.88 90 LEU A CA 1
ATOM 664 C C . LEU A 1 90 ? 5.661 1.391 -7.859 1.00 85.88 90 LEU A C 1
ATOM 666 O O . LEU A 1 90 ? 5.913 0.429 -8.581 1.00 85.88 90 LEU A O 1
ATOM 670 N N . ARG A 1 91 ? 6.598 2.149 -7.299 1.00 86.00 91 ARG A N 1
ATOM 671 C CA . ARG A 1 91 ? 8.023 1.841 -7.310 1.00 86.00 91 ARG A CA 1
ATOM 672 C C . ARG A 1 91 ? 8.397 1.111 -6.026 1.00 86.00 91 ARG A C 1
ATOM 674 O O . ARG A 1 91 ? 7.906 1.465 -4.949 1.00 86.00 91 ARG A O 1
ATOM 681 N N . SER A 1 92 ? 9.249 0.099 -6.155 1.00 81.50 92 SER A N 1
ATOM 682 C CA . SER A 1 92 ? 9.885 -0.560 -5.015 1.00 81.50 92 SER A CA 1
ATOM 683 C C . SER A 1 92 ? 11.024 0.298 -4.462 1.00 81.50 92 SER A C 1
ATOM 685 O O . SER A 1 92 ? 11.424 1.290 -5.073 1.00 81.50 92 SER A O 1
ATOM 687 N N . ASP A 1 93 ? 11.569 -0.079 -3.303 1.00 80.06 93 ASP A N 1
ATOM 688 C CA . ASP A 1 93 ? 12.714 0.632 -2.720 1.00 80.06 93 ASP A CA 1
ATOM 689 C C . ASP A 1 93 ? 14.007 0.508 -3.545 1.00 80.06 93 ASP A C 1
ATOM 691 O O . ASP A 1 93 ? 14.920 1.305 -3.353 1.00 80.06 93 ASP A O 1
ATOM 695 N N . ALA A 1 94 ? 14.055 -0.436 -4.491 1.00 78.88 94 ALA A N 1
ATOM 696 C CA . ALA A 1 94 ? 15.177 -0.628 -5.402 1.00 78.88 94 ALA A CA 1
ATOM 697 C C . ALA A 1 94 ? 15.250 0.424 -6.526 1.00 78.88 94 ALA A C 1
ATOM 699 O O . ALA A 1 94 ? 16.247 0.470 -7.245 1.00 78.88 94 ALA A O 1
ATOM 700 N N . ALA A 1 95 ? 14.212 1.248 -6.706 1.00 79.50 95 ALA A N 1
ATOM 701 C CA . ALA A 1 95 ? 14.226 2.324 -7.691 1.00 79.50 95 ALA A CA 1
ATOM 702 C C . ALA A 1 95 ? 15.196 3.449 -7.284 1.00 79.50 95 ALA A C 1
ATOM 704 O O . ALA A 1 95 ? 15.276 3.805 -6.109 1.00 79.50 95 ALA A O 1
ATOM 705 N N . ASP A 1 96 ? 15.874 4.059 -8.264 1.00 76.81 96 ASP A N 1
ATOM 706 C CA . ASP A 1 96 ? 16.861 5.129 -8.030 1.00 76.81 96 ASP A CA 1
ATOM 707 C C . ASP A 1 96 ? 16.268 6.344 -7.286 1.00 76.81 96 ASP A C 1
ATOM 709 O O . ASP A 1 96 ? 16.925 6.937 -6.430 1.00 76.81 96 ASP A O 1
ATOM 713 N N . ASP A 1 97 ? 15.003 6.671 -7.565 1.00 78.50 97 ASP A N 1
ATOM 714 C CA . ASP A 1 97 ? 14.258 7.774 -6.938 1.00 78.50 97 ASP A CA 1
ATOM 715 C C . ASP A 1 97 ? 13.522 7.355 -5.645 1.00 78.50 97 ASP A C 1
ATOM 717 O O . ASP A 1 97 ? 12.749 8.126 -5.072 1.00 78.50 97 ASP A O 1
ATOM 721 N N . GLY A 1 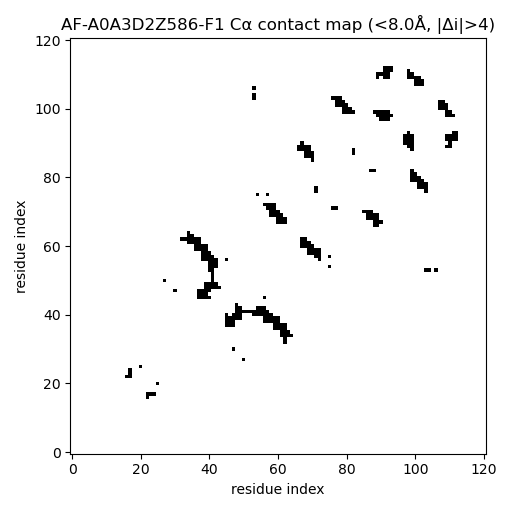98 ? 13.744 6.125 -5.170 1.00 78.19 98 GLY A N 1
ATOM 722 C CA . GLY A 1 98 ? 13.095 5.555 -3.993 1.00 78.19 98 GLY A CA 1
ATOM 723 C C . GLY A 1 98 ? 11.669 5.027 -4.231 1.00 78.19 98 GLY A C 1
ATOM 724 O O . GLY A 1 98 ? 11.100 5.148 -5.325 1.00 78.19 98 GLY A O 1
ATOM 725 N N . PRO A 1 99 ? 11.069 4.408 -3.195 1.00 84.75 99 PRO A N 1
ATOM 726 C CA . PRO A 1 99 ? 9.784 3.737 -3.321 1.00 84.75 99 PRO A CA 1
ATOM 727 C C . PRO A 1 99 ? 8.618 4.723 -3.398 1.00 84.75 99 PRO A C 1
ATOM 729 O O . PRO A 1 99 ? 8.621 5.771 -2.748 1.00 84.75 99 PRO A O 1
ATOM 732 N N . THR A 1 100 ? 7.551 4.335 -4.098 1.00 86.19 100 THR A N 1
ATOM 733 C CA . THR A 1 100 ? 6.287 5.079 -4.041 1.00 86.19 100 THR A CA 1
ATOM 734 C C . THR A 1 100 ? 5.645 4.864 -2.673 1.00 86.19 100 THR A C 1
ATOM 736 O O . THR A 1 100 ? 5.232 3.748 -2.342 1.00 86.19 100 THR A O 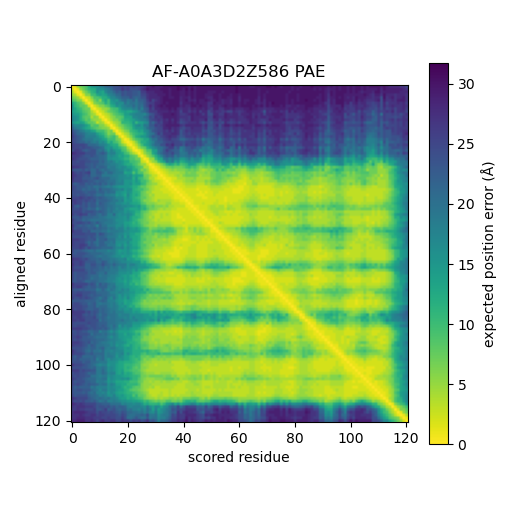1
ATOM 739 N N . ARG A 1 101 ? 5.532 5.935 -1.880 1.00 86.75 101 ARG A N 1
ATOM 740 C CA . ARG A 1 101 ? 4.852 5.902 -0.581 1.00 86.75 101 ARG A CA 1
ATOM 741 C C . ARG A 1 101 ? 3.372 6.221 -0.733 1.00 86.75 101 ARG A C 1
ATOM 743 O O . ARG A 1 101 ? 2.993 7.240 -1.313 1.00 86.75 101 ARG A O 1
ATOM 750 N N . LEU A 1 102 ? 2.547 5.340 -0.181 1.00 87.56 102 LEU A N 1
ATOM 751 C CA . LEU A 1 102 ? 1.097 5.472 -0.126 1.00 87.56 102 LEU A CA 1
ATOM 752 C C . LEU A 1 102 ? 0.672 5.699 1.318 1.00 87.56 102 LEU A C 1
ATOM 754 O O . LEU A 1 102 ? 1.238 5.099 2.235 1.00 87.56 102 LEU A O 1
ATOM 758 N N . ARG A 1 103 ? -0.349 6.531 1.525 1.00 86.56 103 ARG A N 1
ATOM 759 C CA . ARG A 1 103 ? -0.884 6.828 2.853 1.00 86.56 103 ARG A CA 1
ATOM 760 C C . ARG A 1 103 ? -2.407 6.862 2.861 1.00 86.56 103 ARG A C 1
ATOM 762 O O . ARG A 1 103 ? -3.045 7.424 1.978 1.00 86.56 103 ARG A O 1
ATOM 769 N N . VAL A 1 104 ? -2.993 6.280 3.902 1.00 85.00 104 VAL A N 1
ATOM 770 C CA . VAL A 1 104 ? -4.426 6.315 4.201 1.00 85.00 104 VAL A CA 1
ATOM 771 C C . VAL A 1 104 ? -4.600 6.616 5.689 1.00 85.00 104 VAL A C 1
ATOM 773 O O . VAL A 1 104 ? -4.242 5.822 6.561 1.00 85.00 104 VAL A O 1
ATOM 776 N N . GLY A 1 105 ? -5.099 7.810 6.008 1.00 82.38 105 GLY A N 1
ATOM 777 C CA . GLY A 1 105 ? -5.145 8.278 7.395 1.00 82.38 105 GLY A CA 1
ATOM 778 C C . GLY A 1 105 ? -3.751 8.267 8.039 1.00 82.38 105 GLY A C 1
ATOM 779 O O . GLY A 1 105 ? -2.849 8.972 7.585 1.00 82.38 105 GLY A O 1
ATOM 780 N N . SER A 1 106 ? -3.573 7.470 9.095 1.00 78.56 106 SER A N 1
ATOM 781 C CA . SER A 1 106 ? -2.292 7.297 9.795 1.00 78.56 106 SER A CA 1
ATOM 782 C C . SER A 1 106 ? -1.455 6.114 9.301 1.00 78.56 106 SER A C 1
ATOM 784 O O . SER A 1 106 ? -0.330 5.948 9.763 1.00 78.56 106 SER A O 1
ATOM 786 N N . LEU A 1 107 ? -1.994 5.263 8.422 1.00 82.00 107 LEU A N 1
ATOM 787 C CA . LEU A 1 107 ? -1.242 4.153 7.851 1.00 82.00 107 LEU A CA 1
ATOM 788 C C . LEU A 1 107 ? -0.506 4.638 6.609 1.00 82.00 107 LEU A C 1
ATOM 790 O O . LEU A 1 107 ? -1.123 5.186 5.700 1.00 82.00 107 LEU A O 1
ATOM 794 N N . PHE A 1 108 ? 0.786 4.358 6.543 1.00 83.31 108 PHE A N 1
ATOM 795 C CA . PHE A 1 108 ? 1.576 4.479 5.330 1.00 83.31 108 PHE A CA 1
ATOM 796 C C . PHE A 1 108 ? 2.194 3.128 4.981 1.00 83.31 108 PHE A C 1
ATOM 798 O O . PHE A 1 108 ? 2.468 2.310 5.860 1.00 83.31 108 PHE A O 1
ATOM 805 N N . TRP A 1 109 ? 2.380 2.884 3.692 1.00 84.44 109 TRP A N 1
ATOM 806 C CA . TRP A 1 109 ? 3.003 1.670 3.188 1.00 84.44 109 TRP A CA 1
ATOM 807 C C . TRP A 1 109 ? 3.716 1.947 1.868 1.00 84.44 109 TRP A C 1
ATOM 809 O O . TRP A 1 109 ? 3.433 2.920 1.168 1.00 84.44 109 TRP A O 1
ATOM 819 N N . TRP A 1 110 ? 4.656 1.076 1.536 1.00 85.25 110 TRP A N 1
ATOM 820 C CA . TRP A 1 110 ? 5.361 1.069 0.263 1.00 85.25 110 TRP A CA 1
ATOM 821 C C . TRP A 1 110 ? 5.771 -0.364 -0.069 1.00 85.25 110 TRP A C 1
ATOM 823 O O . TRP A 1 110 ? 5.696 -1.255 0.783 1.00 85.25 110 TRP A O 1
ATOM 833 N N . VAL A 1 111 ? 6.188 -0.596 -1.311 1.00 83.38 111 VAL A N 1
ATOM 834 C CA . VAL A 1 111 ? 6.666 -1.912 -1.736 1.00 83.38 111 VAL A CA 1
ATOM 835 C C . VAL A 1 111 ? 8.166 -2.010 -1.486 1.00 83.38 111 VAL A C 1
ATOM 837 O O . VAL A 1 111 ? 8.924 -1.116 -1.854 1.00 83.38 111 VAL A O 1
ATOM 840 N N . ILE A 1 112 ? 8.581 -3.106 -0.858 1.00 79.06 112 ILE A N 1
ATOM 841 C CA . ILE A 1 112 ? 9.988 -3.428 -0.619 1.00 79.06 112 ILE A CA 1
ATOM 842 C C . ILE A 1 112 ? 10.372 -4.555 -1.563 1.00 79.06 112 ILE A C 1
ATOM 844 O O . ILE A 1 112 ? 9.689 -5.583 -1.608 1.00 79.06 112 ILE A O 1
ATOM 848 N N . GLU A 1 113 ? 11.470 -4.379 -2.287 1.00 74.94 113 GLU A N 1
ATOM 849 C CA . GLU A 1 113 ? 12.048 -5.465 -3.064 1.00 74.94 113 GLU A CA 1
ATOM 850 C C . GLU A 1 113 ? 13.010 -6.242 -2.168 1.00 74.94 113 GLU A C 1
ATOM 852 O O . GLU A 1 113 ? 14.104 -5.793 -1.829 1.00 74.94 113 GLU A O 1
ATOM 857 N N . ALA A 1 114 ? 12.594 -7.432 -1.735 1.00 68.69 114 ALA A N 1
ATOM 858 C CA . ALA A 1 114 ? 13.489 -8.294 -0.984 1.00 68.69 114 ALA A CA 1
ATOM 859 C C . ALA A 1 114 ? 14.635 -8.742 -1.905 1.00 68.69 114 ALA A C 1
ATOM 861 O O . ALA A 1 114 ? 14.415 -9.506 -2.847 1.00 68.69 114 ALA A O 1
ATOM 862 N N . VAL A 1 115 ? 15.865 -8.302 -1.612 1.00 54.44 115 VAL A N 1
ATOM 863 C CA . VAL A 1 115 ? 17.094 -8.795 -2.257 1.00 54.44 115 VAL A CA 1
ATOM 864 C C . VAL A 1 115 ? 17.197 -10.300 -2.006 1.00 54.44 115 VAL A C 1
ATOM 866 O O . VAL A 1 115 ? 17.690 -10.745 -0.969 1.00 54.44 115 VAL A O 1
ATOM 869 N N . GLY A 1 116 ? 16.653 -11.102 -2.922 1.00 56.75 116 GLY A N 1
ATOM 870 C CA . GLY A 1 116 ? 16.475 -12.521 -2.637 1.00 56.75 116 GLY A CA 1
ATOM 871 C C . GLY A 1 116 ? 15.615 -13.335 -3.595 1.00 56.75 116 GLY A C 1
ATOM 872 O O . GLY A 1 116 ? 15.100 -14.361 -3.168 1.00 56.75 116 GLY A O 1
ATOM 873 N N . HIS A 1 117 ? 15.470 -12.967 -4.868 1.00 45.75 117 HIS A N 1
ATOM 874 C CA . HIS A 1 117 ? 15.132 -13.955 -5.897 1.00 45.75 117 HIS A CA 1
ATOM 875 C C . HIS A 1 117 ? 15.628 -13.482 -7.265 1.00 45.75 117 HIS A C 1
ATOM 877 O O . HIS A 1 117 ? 15.007 -12.640 -7.897 1.00 45.75 117 HIS A O 1
ATOM 883 N N . ARG A 1 118 ? 16.762 -14.021 -7.730 1.00 39.59 118 ARG A N 1
ATOM 884 C CA . ARG A 1 118 ? 17.068 -14.074 -9.165 1.00 39.59 118 ARG A CA 1
ATOM 885 C C . ARG A 1 118 ? 16.268 -15.245 -9.741 1.00 39.59 118 ARG A C 1
ATOM 887 O O . ARG A 1 118 ? 16.645 -16.381 -9.444 1.00 39.59 118 ARG A O 1
ATOM 894 N N . PRO A 1 119 ? 15.226 -15.043 -10.561 1.00 40.12 119 PRO A N 1
ATOM 895 C CA . PRO A 1 119 ? 14.799 -16.090 -11.463 1.00 40.12 119 PRO A CA 1
ATOM 896 C C . PRO A 1 119 ? 15.723 -16.061 -12.689 1.00 40.12 119 PRO A C 1
ATOM 898 O O . PRO A 1 119 ? 15.793 -15.064 -13.400 1.00 40.12 119 PRO A O 1
ATOM 901 N N . GLY A 1 120 ? 16.426 -17.168 -12.924 1.00 42.4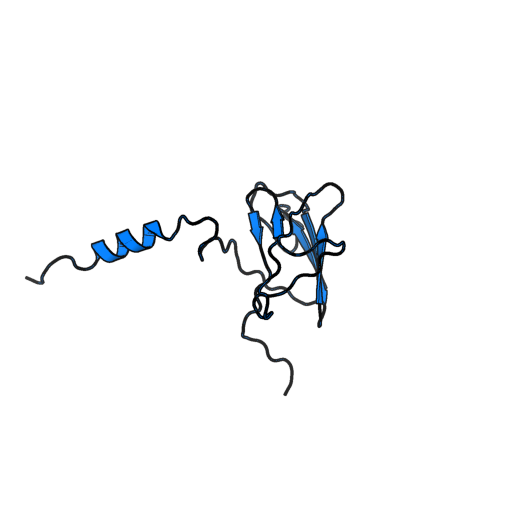4 120 GLY A N 1
ATOM 902 C CA . GLY A 1 120 ? 17.030 -17.480 -14.223 1.00 42.44 120 GLY A CA 1
ATOM 903 C C . GLY A 1 120 ? 18.475 -17.023 -14.411 1.00 42.44 120 GLY A C 1
ATOM 904 O O . GLY A 1 120 ? 18.748 -15.878 -14.754 1.00 42.44 120 GLY A O 1
ATOM 905 N N . SER A 1 121 ? 19.396 -17.969 -14.218 1.00 37.91 121 SER A N 1
ATOM 906 C CA . SER A 1 121 ? 20.610 -18.087 -15.041 1.00 37.91 121 SER A CA 1
ATOM 907 C C . SER A 1 121 ? 20.304 -18.992 -16.228 1.00 37.91 121 SER A C 1
ATOM 909 O O . SER A 1 121 ? 19.405 -19.850 -16.058 1.00 37.91 121 SER A O 1
#

Radius of gyration: 18.55 Å; Cα contacts (8 Å, |Δi|>4): 173; chains: 1; bounding box: 48×30×58 Å

Foldseek 3Di:
DDDDDPPVVVVVVVVVQQPDLPGPHLCPDDQDDDAAKFWEACAPPGSHHDDPPTHRTQFIWGDDPVWIWTAGDPPFDKDWPPADDPRTTWDEQPDPVGTTWIDGPSDIDTHHDPPDDDDDD

=== Feature glossary ===
The record interleaves many kinds of information about one protein. Here is each kind framed as the question it answers.

Q: What does the local fold look like, residue by residue?
A: A 3Di character summarizes, for each residue, the relative orientation of the Cα frame of its nearest spatial neighbor. Because it encodes fold topology rather than chemistry, 3Di alignments detect remote structural similarity that sequence alignment misses.

Q: Which residues are in helices, strands, or loops?
A: Secondary structure is the local, repeating backbone conformation. DSSP classifies it into eight states by reading the hydrogen-bond network: three helix types (H, G, I), two β types (E, B), two non-regular types (T, S), and unstructured coil (-).

Q: How big and how compact is the whole molecule?
A: Three whole-structure scalars: the radius of gyration (RMS distance of Cα from centroid, in Å), the count of Cα–Cα contacts (pairs closer than 8 Å and separated by more than four residues in sequence — i.e. tertiary, not local, contacts), and the bounding-box dimensions. Together they distinguish compact globular folds from extended fibres or disordered chains.

Q: How confident is the AlphaFold model at each residue?
A: For AlphaFold models, the B-factor field carries pLDDT — the model's own estimate of local accuracy on a 0–100 scale. Regions with pLDDT<50 should be treated as essentially unmodeled; they often correspond to intrinsically disordered segments.

Q: What family and function is it annotated with?
A: Functional annotations link the protein to curated databases. InterPro entries identify conserved domains and families by matching the sequence against member-database signatures (Pfam, PROSITE, CDD, …). Gene Ontology (GO) terms describe molecular function, biological process, and cellular component in a controlled vocabulary. CATH places the structure in a hierarchical fold classification (Class/Architecture/Topology/Homologous-superfamily). The organism is the source species.

Q: What known structures does this most resemble?
A: Nearest PDB neighbors are the top structural matches found by Foldseek when searching this structure against the entire Protein Data Bank. Each hit reports a TM-score (0 to 1; >0.5 almost always implies the same fold) and an E-value. These are *structural* homologs — they may share no detectable sequence similarity.

Q: Which residues are buried vs exposed?
A: Solvent-accessible surface area (SASA) is the area in Å² traced out by the centre of a 1.4 Å probe sphere (a water molecule) rolled over the protein's van der Waals surface (Shrake–Rupley / Lee–Richards construction). Buried residues have near-zero SASA; fully exposed residues can exceed 200 Å². The total SASA scales roughly with the number of surface residues.

Q: What are the backbone torsion angles?
A: φ (phi) and ψ (psi) are the two rotatable backbone dihedrals per residue: φ is the C(i-1)–N–Cα–C torsion, ψ is the N–Cα–C–N(i+1) torsion, both in degrees on (−180°, 180°]. α-helical residues cluster near (−60°, −45°); β-strand residues near (−120°, +130°). A Ramachandran plot is simply a scatter of (φ, ψ) for every residue.

Q: Are the domains correctly placed relative to each other?
A: Predicted aligned error is AlphaFold's pairwise confidence. Unlike pLDDT (per-residue), PAE is per-residue-pair and captures whether two parts of the structure are correctly placed relative to each other. Units are ångströms of expected positional error.

Q: What if only a Cα trace is available?
A: P-SEA three-state annotation labels each residue as helix, strand, or coil based purely on the geometry of the Cα trace. It serves as a fallback when the full backbone (and thus DSSP) is unavailable.

Q: What is the amino-acid chain?
A: This is the polypeptide sequence — one letter per residue, N-terminus first. Length ranges from a few dozen residues for small domains to over a thousand for large multi-domain proteins.

Q: What do the rendered images show?
A: The six renders are orthographic views along the three Cartesian axes in both directions. Representation (cartoon, sticks, or surface) and color scheme (sequence-rainbow or by-chain) vary across proteins so the training set covers all the common visualization conventions.

Q: What do the diagnostic plots show?
A: Plot images: a contact map (which residues are close in 3D, as an N×N binary image), a Ramachandran scatter (backbone torsion angles, revealing secondary-structure composition at a glance), and — for AlphaFold structures — a PAE heatmap (pairwise prediction confidence).

Q: How mobile is each atom in the crystal?
A: B-factor (Debye–Waller factor) reflects atomic displacement in the crystal lattice. It is an 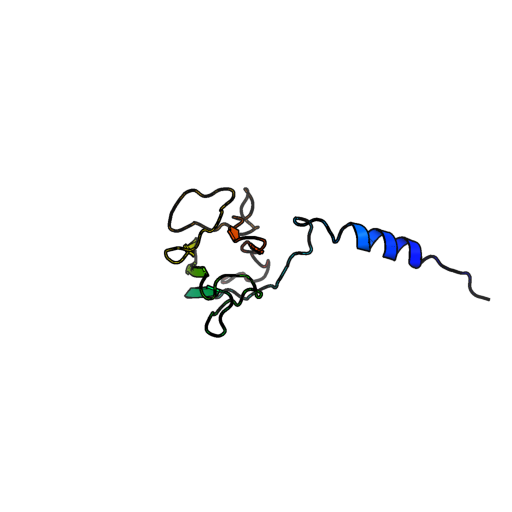experimental observable (units Å²), not a prediction; low values mean the atom is pinned down, high values mean it moves or is heterogeneous across the crystal.

Q: Where is each backbone atom in 3D?
A: The mmCIF table is the protein's shape written out atom by atom. For each backbone N, Cα, C, and carbonyl O, it records an (x, y, z) coordinate triple in Å plus the residue type, chain letter, and residue number.